Protein AF-X6CKC2-F1 (afdb_monomer)

Nearest PDB structures (foldseek):
  3ibp-assembly1_A  TM=6.834E-01  e=3.449E+00  Escherichia coli K-12
  4mn4-assembly1_D  TM=6.414E-01  e=3.449E+00  Escherichia coli str. K-12 substr. MG1655
  4mn4-assembly1_C  TM=6.331E-01  e=5.092E+00  Escherichia coli str. K-12 substr. MG1655
  2wmm-assembly1_B  TM=6.159E-01  e=5.092E+00  Escherichia coli K-12
  7nyx-assembly1_A  TM=5.995E-01  e=4.190E+00  Photorhabdus thracensis

pLDDT: mean 90.98, std 8.79, range [52.53, 97.88]

Structure (mmCIF, N/CA/C/O backbone):
data_AF-X6CKC2-F1
#
_entry.id   AF-X6CKC2-F1
#
loop_
_atom_site.group_PDB
_atom_site.id
_atom_site.type_symbol
_atom_site.label_atom_id
_ato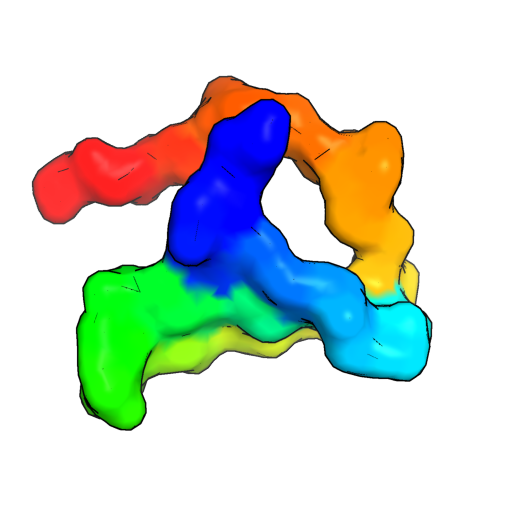m_site.label_alt_id
_atom_site.label_comp_id
_atom_site.label_asym_id
_atom_site.label_entity_id
_atom_site.label_seq_id
_atom_site.pdbx_PDB_ins_code
_atom_site.Cartn_x
_atom_site.Cartn_y
_atom_site.Cartn_z
_atom_site.occupancy
_atom_site.B_iso_or_equiv
_atom_site.auth_seq_id
_atom_site.auth_comp_id
_atom_site.auth_asym_id
_atom_site.auth_atom_id
_atom_site.pdbx_PDB_model_num
ATOM 1 N N . MET A 1 1 ? 3.005 11.239 -1.660 1.00 52.53 1 MET A N 1
ATOM 2 C CA . MET A 1 1 ? 2.049 10.388 -2.402 1.00 52.53 1 MET A CA 1
ATOM 3 C C . MET A 1 1 ? 2.769 9.095 -2.740 1.00 52.53 1 MET A C 1
ATOM 5 O O . MET A 1 1 ? 3.817 9.183 -3.366 1.00 52.53 1 MET A O 1
ATOM 9 N N . GLN A 1 2 ? 2.277 7.943 -2.279 1.00 66.56 2 GLN A N 1
ATOM 10 C CA . GLN A 1 2 ? 2.815 6.621 -2.625 1.00 66.56 2 GLN A CA 1
ATOM 11 C C . GLN A 1 2 ? 1.979 6.064 -3.789 1.00 66.56 2 GLN A C 1
ATOM 13 O O . GLN A 1 2 ? 0.840 5.670 -3.562 1.00 66.56 2 GLN A O 1
ATOM 18 N N . PRO A 1 3 ? 2.474 6.069 -5.040 1.00 78.88 3 PRO A N 1
ATOM 19 C CA . PRO A 1 3 ? 1.647 5.740 -6.208 1.00 78.88 3 PRO A CA 1
ATOM 20 C C . PRO A 1 3 ? 1.201 4.270 -6.261 1.00 78.88 3 PRO A 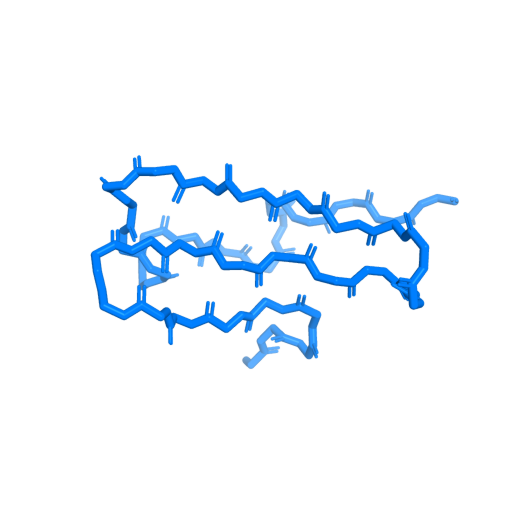C 1
ATOM 22 O O . PRO A 1 3 ? 0.266 3.951 -6.987 1.00 78.88 3 PRO A O 1
ATOM 25 N N . HIS A 1 4 ? 1.848 3.395 -5.488 1.00 88.25 4 HIS A N 1
ATOM 26 C CA . HIS A 1 4 ? 1.602 1.951 -5.472 1.00 88.25 4 HIS A CA 1
ATOM 27 C C . HIS A 1 4 ? 0.801 1.476 -4.256 1.00 88.25 4 HIS A C 1
ATOM 29 O O . HIS A 1 4 ? 0.519 0.286 -4.165 1.00 88.25 4 HIS A O 1
ATOM 35 N N . ALA A 1 5 ? 0.459 2.366 -3.319 1.00 93.94 5 ALA A N 1
ATOM 36 C CA . ALA A 1 5 ? -0.226 2.011 -2.081 1.00 93.94 5 ALA A CA 1
ATOM 37 C C . ALA A 1 5 ? -1.500 2.834 -1.903 1.00 93.94 5 ALA A C 1
ATOM 39 O O . ALA A 1 5 ? -1.505 4.051 -2.095 1.00 93.94 5 ALA A O 1
ATOM 40 N N . VAL A 1 6 ? -2.582 2.167 -1.517 1.00 95.06 6 VAL A N 1
ATOM 41 C CA . VAL A 1 6 ? -3.876 2.800 -1.269 1.00 95.06 6 VAL A CA 1
ATOM 42 C C . VAL A 1 6 ? -4.490 2.265 0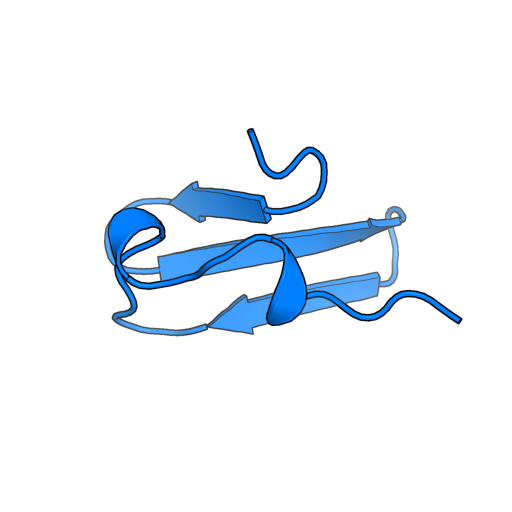.019 1.00 95.06 6 VAL A C 1
ATOM 44 O O . VAL A 1 6 ? -4.414 1.071 0.310 1.00 95.06 6 VAL A O 1
ATOM 47 N N . GLN A 1 7 ? -5.107 3.159 0.792 1.00 96.44 7 GLN 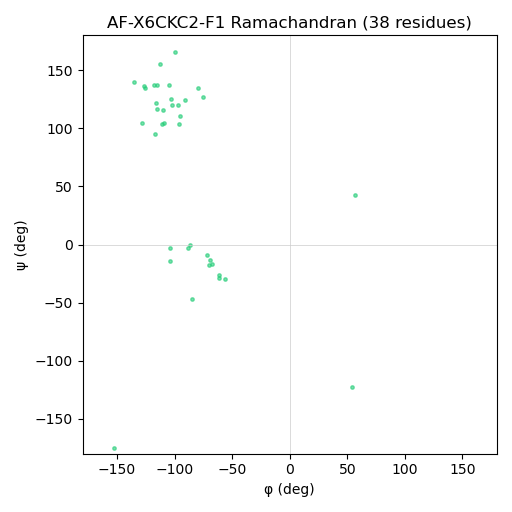A N 1
ATOM 48 C CA . GLN A 1 7 ? -5.899 2.775 1.955 1.00 96.44 7 GLN A CA 1
ATOM 49 C C . GLN A 1 7 ? -7.239 2.197 1.488 1.00 96.44 7 GLN A C 1
ATOM 51 O O . GLN A 1 7 ? -7.978 2.851 0.748 1.00 96.44 7 GLN A O 1
ATOM 56 N N . VAL A 1 8 ? -7.583 1.001 1.961 1.00 96.81 8 VAL A N 1
ATOM 57 C CA . VAL A 1 8 ? -8.888 0.367 1.751 1.00 96.81 8 VAL A CA 1
ATOM 58 C C . VAL A 1 8 ? -9.430 -0.066 3.107 1.00 96.81 8 VAL A C 1
ATOM 60 O O . VAL A 1 8 ? -8.993 -1.056 3.686 1.00 96.81 8 VAL A O 1
ATOM 63 N N . ASN A 1 9 ? -10.410 0.676 3.627 1.00 95.88 9 ASN A N 1
ATOM 64 C CA . ASN A 1 9 ? -10.897 0.509 5.000 1.00 95.88 9 ASN A CA 1
ATOM 65 C C . ASN A 1 9 ? -9.735 0.595 6.010 1.00 95.88 9 ASN A C 1
ATOM 67 O O . ASN A 1 9 ? -9.029 1.600 6.035 1.00 95.88 9 ASN A O 1
ATOM 71 N N . ALA A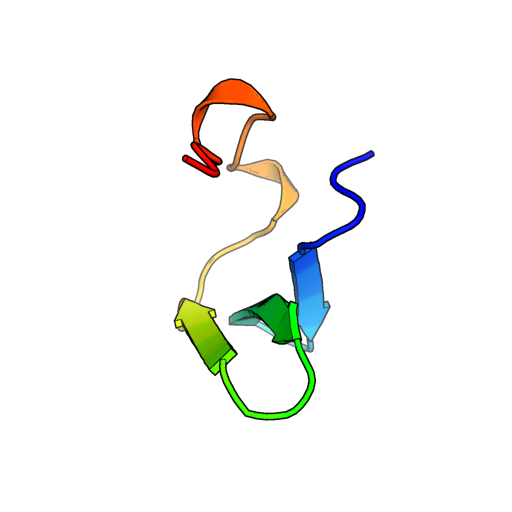 1 10 ? -9.537 -0.440 6.829 1.00 96.81 10 ALA A N 1
ATOM 72 C CA . ALA A 1 10 ? -8.465 -0.518 7.820 1.00 96.81 10 ALA A CA 1
ATOM 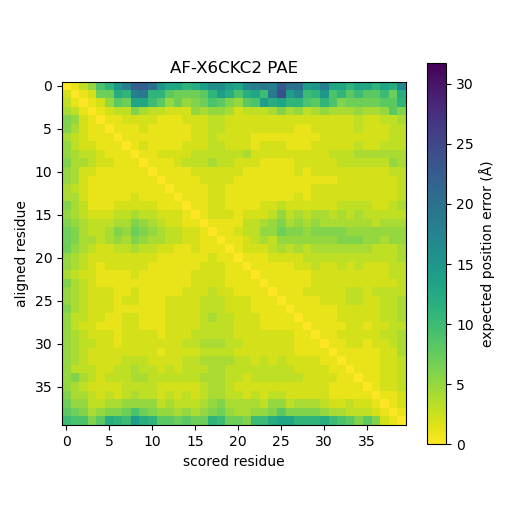73 C C . ALA A 1 10 ? -7.146 -1.080 7.258 1.00 96.81 10 ALA A C 1
ATOM 75 O O . ALA A 1 10 ? -6.179 -1.179 8.003 1.00 96.81 10 ALA A O 1
ATOM 76 N N . ASP A 1 11 ? -7.095 -1.444 5.976 1.00 97.62 11 ASP A N 1
ATOM 77 C CA . ASP A 1 11 ? -5.948 -2.124 5.377 1.00 97.62 11 ASP A CA 1
ATOM 78 C C . ASP A 1 11 ? -5.233 -1.230 4.357 1.00 97.62 11 ASP A C 1
ATOM 80 O O . ASP A 1 11 ? -5.839 -0.356 3.729 1.00 97.62 11 ASP A O 1
ATOM 84 N N . VAL A 1 12 ? -3.947 -1.502 4.136 1.00 96.94 12 VAL A N 1
ATOM 85 C CA . VAL A 1 12 ? -3.180 -0.922 3.026 1.00 96.94 12 VAL A CA 1
ATOM 86 C C . VAL A 1 12 ? -3.014 -1.969 1.936 1.00 96.94 12 VAL A C 1
ATOM 88 O O . VAL A 1 12 ? -2.488 -3.054 2.178 1.00 96.94 12 VAL A O 1
ATOM 91 N N . VAL A 1 13 ? -3.424 -1.623 0.719 1.00 96.38 13 VAL A N 1
ATOM 92 C CA . VAL A 1 13 ? -3.233 -2.449 -0.475 1.00 96.38 13 VAL A CA 1
ATOM 93 C C . VAL A 1 13 ? -2.075 -1.877 -1.280 1.00 96.38 13 VAL A C 1
ATOM 95 O O . VAL A 1 13 ? -2.130 -0.726 -1.713 1.00 96.38 13 VAL A O 1
ATOM 98 N N . ILE A 1 14 ? -1.034 -2.681 -1.485 1.00 95.19 14 ILE A N 1
ATOM 99 C CA . ILE A 1 14 ? 0.160 -2.332 -2.256 1.00 95.19 14 ILE A CA 1
ATOM 100 C C . ILE A 1 14 ? 0.137 -3.141 -3.549 1.00 95.19 14 ILE A C 1
ATOM 102 O O . ILE A 1 14 ? 0.209 -4.367 -3.509 1.00 95.19 14 ILE A O 1
ATOM 106 N N . THR A 1 15 ? 0.029 -2.465 -4.691 1.00 93.69 15 THR A N 1
ATOM 107 C CA . THR A 1 15 ? -0.064 -3.097 -6.015 1.00 93.69 15 THR A CA 1
ATOM 108 C C . THR A 1 15 ? 1.160 -2.736 -6.846 1.00 93.69 15 THR A C 1
ATOM 110 O O . THR A 1 15 ? 1.377 -1.563 -7.161 1.00 93.69 15 THR A O 1
ATOM 113 N N . HIS A 1 16 ? 1.957 -3.741 -7.209 1.00 89.06 16 HIS A N 1
ATOM 114 C CA . HIS A 1 16 ? 3.059 -3.572 -8.156 1.00 89.06 16 HIS A CA 1
ATOM 115 C C . HIS A 1 16 ? 2.556 -3.706 -9.602 1.00 89.06 16 HIS A C 1
ATOM 117 O O . HIS A 1 16 ? 2.818 -2.843 -10.437 1.00 89.06 16 HIS A O 1
ATOM 123 N N . ASP A 1 17 ? 1.762 -4.747 -9.865 1.00 89.44 17 ASP A N 1
ATOM 124 C CA . ASP A 1 17 ? 1.063 -5.010 -11.126 1.00 89.44 17 ASP A CA 1
ATOM 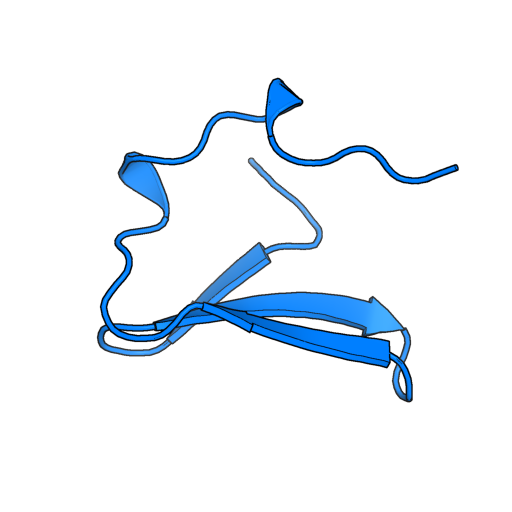125 C C . ASP A 1 17 ? -0.219 -5.831 -10.864 1.00 89.44 17 ASP A C 1
ATOM 127 O O . ASP A 1 17 ? -0.586 -6.064 -9.712 1.00 89.44 17 ASP A O 1
ATOM 131 N N . ALA A 1 18 ? -0.926 -6.238 -11.924 1.00 88.00 18 A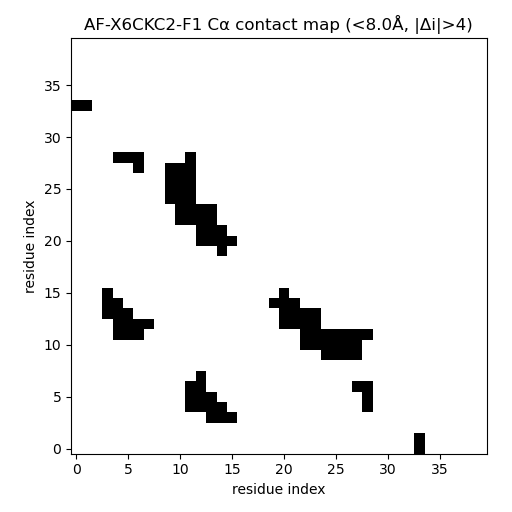LA A N 1
ATOM 132 C CA . ALA A 1 18 ? -2.217 -6.922 -11.817 1.00 88.00 18 ALA A CA 1
ATOM 133 C C . ALA A 1 18 ? -2.157 -8.273 -11.078 1.00 88.00 18 ALA A C 1
ATOM 135 O O . ALA A 1 18 ? -3.163 -8.678 -10.497 1.00 88.00 18 ALA A O 1
ATOM 136 N N . ASP A 1 19 ? -1.001 -8.938 -11.079 1.00 94.44 19 ASP A N 1
ATOM 137 C CA . ASP A 1 19 ? -0.816 -10.262 -10.480 1.00 94.44 19 ASP A CA 1
ATOM 138 C C . ASP A 1 19 ? -0.067 -10.190 -9.135 1.00 94.44 19 ASP A C 1
ATOM 140 O O . ASP A 1 19 ? -0.083 -11.147 -8.359 1.00 94.44 19 ASP A O 1
ATOM 144 N N . ASN A 1 20 ? 0.558 -9.048 -8.823 1.00 91.69 20 ASN A N 1
ATOM 145 C CA . ASN A 1 20 ? 1.385 -8.852 -7.635 1.00 91.69 20 ASN A CA 1
ATOM 146 C C . ASN A 1 20 ? 0.804 -7.780 -6.705 1.00 91.69 20 ASN A C 1
ATOM 148 O O . ASN A 1 20 ? 1.063 -6.579 -6.845 1.00 91.69 20 ASN A O 1
ATOM 152 N N . THR A 1 21 ? 0.040 -8.242 -5.712 1.00 94.75 21 THR A N 1
ATOM 153 C CA . THR A 1 21 ? -0.560 -7.407 -4.662 1.00 94.75 21 THR A CA 1
ATOM 154 C C . THR A 1 21 ? -0.199 -7.923 -3.271 1.00 94.75 21 THR A C 1
ATOM 156 O O . THR A 1 21 ? -0.279 -9.120 -2.998 1.00 94.75 21 THR A O 1
ATOM 159 N N . ILE A 1 22 ? 0.154 -7.003 -2.374 1.00 95.38 22 ILE A N 1
ATOM 160 C CA . ILE A 1 22 ? 0.376 -7.250 -0.946 1.00 95.38 22 ILE A CA 1
ATOM 161 C C . ILE A 1 22 ? -0.682 -6.477 -0.157 1.00 95.38 22 ILE A C 1
ATOM 163 O O . ILE A 1 22 ? -0.966 -5.320 -0.463 1.00 95.38 22 ILE A O 1
ATOM 167 N N . ILE A 1 23 ? -1.252 -7.105 0.871 1.00 96.81 23 ILE A N 1
ATOM 168 C CA . ILE A 1 23 ? -2.218 -6.473 1.777 1.00 96.81 23 ILE A CA 1
ATOM 169 C C . ILE A 1 23 ? -1.613 -6.432 3.178 1.00 96.81 23 ILE A C 1
ATOM 171 O O . ILE A 1 23 ? -1.278 -7.473 3.744 1.00 96.81 23 ILE A O 1
ATOM 175 N N . LEU A 1 24 ? -1.490 -5.230 3.737 1.00 96.44 24 LEU A N 1
ATOM 176 C CA . LEU A 1 24 ? -1.137 -5.013 5.135 1.00 96.44 24 LEU A CA 1
ATOM 177 C C . LEU A 1 24 ? -2.429 -4.822 5.928 1.00 96.44 24 LEU A C 1
ATOM 179 O O . LEU A 1 24 ? -3.119 -3.814 5.769 1.00 96.44 24 LEU A O 1
ATOM 183 N N . THR A 1 25 ? -2.767 -5.798 6.766 1.00 97.88 25 THR A N 1
ATOM 184 C CA . THR A 1 25 ? -4.028 -5.789 7.513 1.00 97.88 25 THR A CA 1
ATOM 185 C C . THR A 1 25 ? -3.957 -4.890 8.741 1.00 97.88 25 THR A C 1
ATOM 187 O O . THR A 1 25 ? -3.019 -5.020 9.530 1.00 97.88 25 THR A O 1
ATOM 190 N N . ASN A 1 26 ? -4.986 -4.071 8.957 1.00 97.25 26 ASN A N 1
ATOM 191 C CA . ASN A 1 26 ? -5.110 -3.165 10.099 1.00 97.25 26 ASN A CA 1
ATOM 192 C C . ASN A 1 26 ? -3.922 -2.188 10.228 1.00 97.25 26 ASN A C 1
ATOM 194 O O . ASN A 1 26 ? -3.393 -1.964 11.320 1.00 97.25 26 ASN A O 1
ATOM 198 N N . VAL A 1 27 ? -3.487 -1.637 9.094 1.00 96.25 27 VAL A N 1
ATOM 199 C CA . VAL A 1 27 ? -2.423 -0.633 8.991 1.00 96.25 27 VAL A CA 1
ATOM 200 C C . VAL A 1 27 ? -3.009 0.651 8.406 1.00 96.25 27 VAL A C 1
ATOM 202 O O . VAL A 1 27 ? -3.788 0.621 7.455 1.00 96.25 27 VAL A O 1
ATOM 205 N N . ASP A 1 28 ? -2.622 1.789 8.982 1.00 95.69 28 ASP A N 1
ATOM 206 C CA . ASP A 1 28 ? -2.924 3.114 8.437 1.00 95.69 28 ASP A CA 1
ATOM 207 C C . ASP A 1 28 ? -1.783 3.547 7.508 1.00 95.69 28 ASP A C 1
ATOM 209 O O . ASP A 1 28 ? -0.622 3.590 7.921 1.00 95.69 28 ASP A O 1
ATOM 213 N N . LEU A 1 29 ? -2.112 3.883 6.261 1.00 94.50 29 LEU A N 1
ATOM 214 C CA . LEU A 1 29 ? -1.173 4.359 5.248 1.00 94.50 29 LEU A CA 1
ATOM 215 C C . LEU A 1 29 ? -0.393 5.598 5.705 1.00 94.50 29 LEU A C 1
ATOM 217 O O . LEU A 1 29 ? 0.752 5.775 5.304 1.00 94.50 29 LEU A O 1
ATOM 221 N N . ASN A 1 30 ? -0.972 6.437 6.570 1.00 94.62 30 ASN A N 1
ATOM 222 C CA . ASN A 1 30 ? -0.301 7.630 7.095 1.00 94.62 30 ASN A CA 1
ATOM 223 C C . ASN A 1 30 ? 0.851 7.307 8.057 1.00 94.62 30 ASN A C 1
ATOM 225 O O . ASN A 1 30 ? 1.634 8.198 8.381 1.00 94.62 30 ASN A O 1
ATOM 229 N N . HIS A 1 31 ? 0.958 6.060 8.522 1.00 94.62 31 HIS A N 1
ATOM 230 C CA . HIS A 1 31 ? 2.096 5.586 9.309 1.00 94.62 31 HIS A CA 1
ATOM 231 C C . HIS A 1 31 ? 3.241 5.036 8.449 1.00 94.62 31 HIS A C 1
ATOM 233 O O . HIS A 1 31 ? 4.264 4.651 9.010 1.00 94.62 31 HIS A O 1
ATOM 239 N N . LEU A 1 32 ? 3.076 4.975 7.123 1.00 93.00 32 LEU A N 1
ATOM 240 C CA . LEU A 1 32 ? 4.105 4.522 6.193 1.00 93.00 32 LEU A CA 1
ATOM 241 C C . LEU A 1 32 ? 4.723 5.711 5.458 1.00 93.00 32 LEU A C 1
ATOM 243 O O . LEU A 1 32 ? 4.028 6.593 4.948 1.00 93.00 32 LEU A O 1
ATOM 247 N N . GLU A 1 33 ? 6.037 5.694 5.318 1.00 92.31 33 GLU A N 1
ATOM 248 C CA . GLU A 1 33 ? 6.803 6.677 4.567 1.00 92.31 33 GLU A CA 1
ATOM 249 C C . GLU A 1 33 ? 7.173 6.150 3.178 1.00 92.31 33 GLU A C 1
ATOM 251 O O . GLU A 1 33 ? 7.052 4.967 2.868 1.00 92.31 33 GLU A O 1
ATOM 256 N N . ALA A 1 34 ? 7.613 7.029 2.275 1.00 88.38 34 ALA A N 1
ATOM 257 C CA . ALA A 1 34 ? 8.016 6.604 0.931 1.00 88.38 34 ALA A CA 1
ATOM 258 C C . ALA A 1 34 ? 9.200 5.615 0.955 1.00 88.38 34 ALA A C 1
ATOM 260 O O . ALA A 1 34 ? 9.294 4.771 0.070 1.00 88.38 34 ALA A O 1
ATOM 261 N N . SER A 1 35 ? 10.071 5.697 1.967 1.00 90.94 35 SER A N 1
ATOM 262 C CA . SER A 1 35 ? 11.216 4.796 2.157 1.00 90.94 35 SER A CA 1
ATOM 263 C C . SER A 1 35 ? 10.836 3.374 2.561 1.00 90.94 35 SER A C 1
ATOM 265 O O . SER A 1 35 ? 11.657 2.478 2.391 1.00 90.94 35 SER A O 1
ATOM 267 N N . ASP A 1 36 ? 9.615 3.149 3.054 1.00 90.81 36 ASP A N 1
ATOM 268 C CA . ASP A 1 36 ? 9.128 1.803 3.389 1.00 90.81 36 ASP A CA 1
ATOM 269 C C . ASP A 1 36 ? 8.832 0.964 2.134 1.00 90.81 36 ASP A C 1
ATOM 271 O O . ASP A 1 36 ? 8.609 -0.243 2.214 1.00 90.81 36 ASP A O 1
ATOM 275 N N . PHE A 1 37 ? 8.861 1.595 0.957 1.00 88.62 37 PHE A N 1
ATOM 276 C CA . PHE A 1 37 ? 8.610 0.971 -0.332 1.00 88.62 37 PHE A CA 1
ATOM 277 C C . PHE A 1 37 ? 9.910 0.912 -1.137 1.00 88.62 37 PHE A C 1
ATO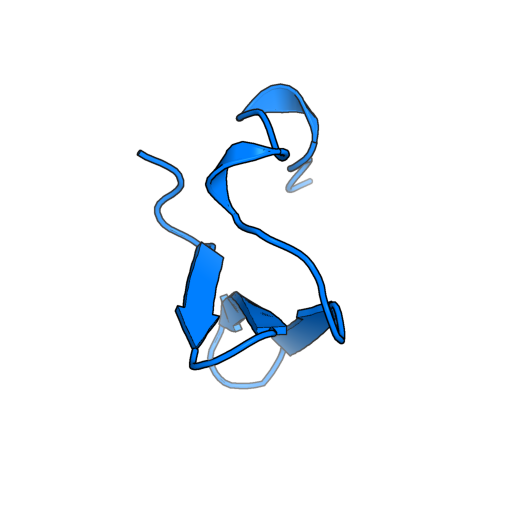M 279 O O . PHE A 1 37 ? 10.349 1.907 -1.712 1.00 88.62 37 PHE A O 1
ATOM 286 N N . ALA A 1 38 ? 10.513 -0.274 -1.209 1.00 87.75 38 ALA A N 1
ATOM 287 C CA . ALA A 1 38 ? 11.670 -0.546 -2.056 1.00 87.75 38 ALA A CA 1
ATOM 288 C C . ALA A 1 38 ? 11.261 -1.460 -3.220 1.00 87.75 38 ALA A C 1
ATOM 290 O O . ALA A 1 38 ? 11.067 -2.660 -3.037 1.00 87.75 38 ALA A O 1
ATOM 291 N N . PHE A 1 39 ? 11.133 -0.880 -4.413 1.00 81.00 39 PHE A N 1
ATOM 292 C CA . PHE A 1 39 ? 10.926 -1.614 -5.663 1.00 81.00 39 PHE A CA 1
ATOM 293 C C . PHE A 1 39 ? 12.287 -1.786 -6.349 1.00 81.00 39 PHE A C 1
ATOM 295 O O . PHE A 1 39 ? 12.954 -0.784 -6.621 1.00 81.00 39 PHE A O 1
ATOM 302 N N . VAL A 1 40 ? 12.718 -3.034 -6.570 1.00 78.69 40 VAL A N 1
ATOM 303 C CA . VAL A 1 40 ? 13.996 -3.393 -7.220 1.00 78.69 40 VAL A CA 1
ATOM 304 C C . VAL A 1 40 ? 13.778 -4.133 -8.526 1.00 78.69 40 VAL A C 1
ATOM 306 O O . VAL A 1 40 ? 12.794 -4.901 -8.604 1.00 78.69 40 VAL A O 1
#

Solvent-accessible surface area (backbone atoms only — not comparable to full-atom values): 2676 Å² total; per-residue (Å²): 136,58,94,45,52,46,72,54,88,57,22,27,42,35,46,84,51,98,90,43,72,48,77,44,79,77,38,64,59,89,79,58,58,74,81,79,61,81,88,130

Secondary structure (DSSP, 8-state):
--TTEEEETTEEEEESSSS-EEEETT--GGG--GGG----

Radius of gyration: 9.7 Å; Cα contacts (8 Å, |Δi|>4): 48; chains: 1; bounding box: 25×21×22 Å

Mean predicted aligned error: 3.18 Å

Foldseek 3Di:
DQPQWDDDPQWIWGHPDPVDIDIGHRDDPVVDDNVVDDDD

Sequence (40 aa):
MQPHAVQVNADVVITHDADNTIILTNVDLNHLEASDFAFV